Protein AF-A0A1W9JJ46-F1 (afdb_monomer_lite)

Sequence (129 aa):
METEEDIALTDIFGIIALLISGAVWFRIIRSLFTHSYHEAVLWQVFSSAFSFAPLAYLVSLGVAFLNIYKQPSSLLPTIALLTSIPTCGVWLAQRLPNGASLGMAVFFFFIPAISSVFLLWLARVSKAN

Secondary structure (DSSP, 8-state):
---HHHHHHHHHHHHHHHHHHHHHHHHHHHHHT-TT--HHHHHHHHHHHHTTHHHHHHHHHHHHHHHHHH----SHHHHHHHHHHHHHHHHHHTTSPTT--HHHHHHHHHHHHHHHHHHHHHHHHHHH-

pLDDT: mean 80.17, std 9.19, range [49.09, 91.81]

Foldseek 3Di:
DDDPVLLVVLLVLLVVLQVLLVQLVVQLVVLVPPPDDDPVVSVVSNLVSLPCLVVSQVSLLVSLLSCLQVVSVDCSSVVSNVSSLQSQLQNQLSPDDDPDDPVVSVVSSCVSVVVSVVSSVVSNVVNVD

Radius of gyration: 16.79 Å; chains: 1; bounding box: 41×28×47 Å

Structure (mmCIF, N/CA/C/O backbone):
data_AF-A0A1W9JJ46-F1
#
_entry.id   AF-A0A1W9JJ46-F1
#
loop_
_atom_site.group_PDB
_atom_site.id
_atom_site.type_symbol
_atom_site.label_atom_id
_atom_site.label_alt_id
_atom_site.label_comp_id
_atom_site.label_asym_id
_atom_site.label_entity_id
_atom_site.label_seq_id
_atom_site.pdbx_PDB_ins_code
_atom_site.Cartn_x
_atom_site.Cartn_y
_atom_site.Cartn_z
_atom_site.occupancy
_atom_site.B_iso_or_equiv
_atom_site.auth_seq_id
_atom_site.auth_comp_id
_atom_site.auth_asym_id
_atom_site.auth_atom_id
_atom_site.pdbx_PDB_model_num
ATOM 1 N N . MET A 1 1 ? -16.522 1.539 25.759 1.00 49.09 1 MET A N 1
ATOM 2 C CA . MET A 1 1 ? -15.724 2.766 25.928 1.00 49.09 1 MET A CA 1
ATOM 3 C C . MET A 1 1 ? -14.497 2.579 25.071 1.00 49.09 1 MET A C 1
ATOM 5 O O . MET A 1 1 ? -13.678 1.737 25.408 1.00 49.09 1 MET A O 1
ATOM 9 N N . GLU A 1 2 ? -14.444 3.254 23.927 1.00 55.41 2 GLU A N 1
ATOM 10 C CA . GLU A 1 2 ? -13.189 3.422 23.194 1.00 55.41 2 GLU A CA 1
ATOM 11 C C . GLU A 1 2 ? -12.246 4.207 24.102 1.00 55.41 2 GLU A C 1
ATOM 13 O O . GLU A 1 2 ? -12.652 5.215 24.686 1.00 55.41 2 GLU A O 1
ATOM 18 N N . THR A 1 3 ? -11.025 3.722 24.295 1.00 70.12 3 THR A N 1
ATOM 19 C CA . THR A 1 3 ? -10.010 4.530 24.959 1.00 70.12 3 THR A CA 1
ATOM 20 C C . THR A 1 3 ? -9.497 5.532 23.934 1.00 70.12 3 THR A C 1
ATOM 22 O O . THR A 1 3 ? -9.190 5.181 22.798 1.00 70.12 3 THR A O 1
ATOM 25 N N . GLU A 1 4 ? -9.401 6.798 24.324 1.00 71.06 4 GLU A N 1
ATOM 26 C CA . GLU A 1 4 ? -8.796 7.877 23.526 1.00 71.06 4 GLU A CA 1
ATOM 27 C C . GLU A 1 4 ? -7.393 7.481 23.000 1.00 71.06 4 GLU A C 1
ATOM 29 O O . GLU A 1 4 ? -6.955 7.889 21.925 1.00 71.06 4 GLU A O 1
ATOM 34 N N . GLU A 1 5 ? -6.739 6.572 23.726 1.00 74.25 5 GLU A N 1
ATOM 35 C CA . GLU A 1 5 ? -5.483 5.906 23.396 1.00 74.25 5 GLU A CA 1
ATOM 36 C C . GLU A 1 5 ? -5.546 5.011 22.138 1.00 74.25 5 GLU A C 1
ATOM 38 O O . GLU A 1 5 ? -4.617 5.034 21.330 1.00 74.25 5 GLU A O 1
ATOM 43 N N . ASP A 1 6 ? -6.638 4.267 21.915 1.00 71.62 6 ASP A N 1
ATOM 44 C CA . ASP A 1 6 ? -6.806 3.404 20.734 1.00 71.62 6 ASP A CA 1
ATOM 45 C C . ASP A 1 6 ? -6.947 4.235 19.443 1.00 71.62 6 ASP A C 1
ATOM 47 O O . ASP A 1 6 ? -6.413 3.854 18.395 1.00 71.62 6 ASP A O 1
ATOM 51 N N . ILE A 1 7 ? -7.617 5.393 19.514 1.00 71.50 7 ILE A N 1
ATOM 52 C CA . ILE A 1 7 ? -7.731 6.344 18.394 1.00 71.50 7 ILE A CA 1
ATOM 53 C C . ILE A 1 7 ? -6.358 6.950 18.088 1.00 71.50 7 ILE A C 1
ATOM 55 O O . ILE A 1 7 ? -5.902 6.889 16.945 1.00 71.50 7 ILE A O 1
ATOM 59 N N . ALA A 1 8 ? -5.661 7.450 19.113 1.00 78.25 8 ALA A N 1
ATOM 60 C CA . ALA A 1 8 ? -4.344 8.064 18.959 1.00 78.25 8 ALA A CA 1
ATOM 61 C C . ALA A 1 8 ? -3.314 7.098 18.353 1.00 78.25 8 ALA A C 1
ATOM 63 O O . ALA A 1 8 ? -2.556 7.476 17.459 1.00 78.25 8 ALA A O 1
ATOM 64 N N . LEU A 1 9 ? -3.305 5.835 18.787 1.00 78.19 9 LEU A N 1
ATOM 65 C CA . LEU A 1 9 ? -2.393 4.823 18.256 1.00 78.19 9 LEU A CA 1
ATOM 66 C C . LEU A 1 9 ? -2.673 4.532 16.773 1.00 78.19 9 LEU A C 1
ATOM 68 O O . LEU A 1 9 ? -1.751 4.479 15.954 1.00 78.19 9 LEU A O 1
ATOM 72 N N . THR A 1 10 ? -3.951 4.375 16.423 1.00 77.38 10 THR A N 1
ATOM 73 C CA . THR A 1 10 ? -4.396 4.107 15.048 1.00 77.38 10 THR A CA 1
ATOM 74 C C . THR A 1 10 ? -4.052 5.283 14.123 1.00 77.38 10 THR A C 1
ATOM 76 O O . THR A 1 10 ? -3.558 5.078 13.011 1.00 77.38 10 THR A O 1
ATOM 79 N N . ASP A 1 11 ? -4.208 6.516 14.605 1.00 80.19 11 ASP A N 1
ATOM 80 C CA . ASP A 1 11 ? -3.844 7.727 13.870 1.00 80.19 11 ASP A CA 1
ATOM 81 C C . ASP A 1 11 ? -2.334 7.878 13.688 1.00 80.19 11 ASP A C 1
ATOM 83 O O . ASP A 1 11 ? -1.889 8.168 12.578 1.00 80.19 11 ASP A O 1
ATOM 87 N N . ILE A 1 12 ? -1.523 7.617 14.719 1.00 82.19 12 ILE A N 1
ATOM 88 C CA . ILE A 1 12 ? -0.055 7.676 14.621 1.00 82.19 12 ILE A CA 1
ATOM 89 C C . ILE A 1 12 ? 0.449 6.715 13.543 1.00 82.19 12 ILE A C 1
ATOM 91 O O . ILE A 1 12 ? 1.227 7.113 12.671 1.00 82.19 12 ILE A O 1
ATOM 95 N N . PHE A 1 13 ? -0.014 5.462 13.548 1.00 78.94 13 PHE A N 1
ATOM 96 C CA . PHE A 1 13 ? 0.397 4.502 12.524 1.00 78.94 13 PHE A CA 1
ATOM 97 C C . PHE A 1 13 ? -0.141 4.861 11.131 1.00 78.94 13 PHE A C 1
ATOM 99 O O . PHE A 1 13 ? 0.574 4.678 10.142 1.00 78.94 13 PHE A O 1
ATOM 106 N N . GLY A 1 14 ? -1.348 5.431 11.043 1.00 74.25 14 GLY A N 1
ATOM 107 C CA . GLY A 1 14 ? -1.893 5.983 9.800 1.00 74.25 14 GLY A CA 1
ATOM 108 C C . GLY A 1 14 ? -1.030 7.115 9.230 1.00 74.25 14 GLY A C 1
ATOM 109 O O . GLY A 1 14 ? -0.700 7.097 8.044 1.00 74.25 14 GLY A O 1
ATOM 110 N N . ILE A 1 15 ? -0.592 8.058 10.072 1.00 82.94 15 ILE A N 1
ATOM 111 C CA . ILE A 1 15 ? 0.310 9.159 9.693 1.00 82.94 15 ILE A CA 1
ATOM 112 C C . ILE A 1 15 ? 1.653 8.611 9.219 1.00 82.94 15 ILE A C 1
ATOM 114 O O . ILE A 1 15 ? 2.144 9.032 8.174 1.00 82.94 15 ILE A O 1
ATOM 118 N N . ILE A 1 16 ? 2.246 7.659 9.944 1.00 80.19 16 ILE A N 1
ATOM 119 C CA . ILE A 1 16 ? 3.531 7.056 9.560 1.00 80.19 16 ILE A CA 1
ATOM 120 C C . ILE A 1 16 ? 3.425 6.419 8.172 1.00 80.19 16 ILE A C 1
ATOM 122 O O . ILE A 1 16 ? 4.270 6.669 7.310 1.00 80.19 16 ILE A O 1
ATOM 126 N N . ALA A 1 17 ? 2.378 5.636 7.920 1.00 74.38 17 ALA A N 1
ATOM 127 C CA . ALA A 1 17 ? 2.203 4.985 6.629 1.00 74.38 17 ALA A CA 1
ATOM 128 C C . ALA A 1 17 ? 1.936 5.995 5.497 1.00 74.38 17 ALA A C 1
ATOM 130 O O . ALA A 1 17 ? 2.473 5.844 4.394 1.00 74.38 17 ALA A O 1
ATOM 131 N N . LEU A 1 18 ? 1.196 7.071 5.785 1.00 79.44 18 LEU A N 1
ATOM 132 C CA . LEU A 1 18 ? 0.996 8.190 4.864 1.00 79.44 18 LEU A CA 1
ATOM 133 C C . LEU A 1 18 ? 2.318 8.899 4.535 1.00 79.44 18 LEU A C 1
ATOM 135 O O . LEU A 1 18 ? 2.572 9.193 3.370 1.00 79.44 18 LEU A O 1
ATOM 139 N N . LEU A 1 19 ? 3.180 9.137 5.528 1.00 81.88 19 LEU A N 1
ATOM 140 C CA . LEU A 1 19 ? 4.495 9.756 5.336 1.00 81.88 19 LEU A CA 1
ATOM 141 C C . LEU A 1 19 ? 5.411 8.880 4.478 1.00 81.88 19 LEU A C 1
ATOM 143 O O . LEU A 1 19 ? 6.072 9.395 3.576 1.00 81.88 19 LEU A O 1
ATOM 147 N N . ILE A 1 20 ? 5.422 7.562 4.707 1.00 78.00 20 ILE A N 1
ATOM 148 C CA . ILE A 1 20 ? 6.198 6.630 3.878 1.00 78.00 20 ILE A CA 1
ATOM 149 C C . ILE A 1 20 ? 5.664 6.649 2.441 1.00 78.00 20 ILE A C 1
ATOM 151 O O . ILE A 1 20 ? 6.441 6.829 1.507 1.00 78.00 20 ILE A O 1
ATOM 155 N N . SER A 1 21 ? 4.346 6.536 2.250 1.00 76.81 21 SER A N 1
ATOM 156 C CA . SER A 1 21 ? 3.720 6.603 0.922 1.00 76.81 21 SER A CA 1
ATOM 157 C C . SER A 1 21 ? 4.006 7.935 0.213 1.00 76.81 21 SER A C 1
ATOM 159 O O . SER A 1 21 ? 4.411 7.956 -0.951 1.00 76.81 21 SER A O 1
ATOM 161 N N . GLY A 1 22 ? 3.893 9.054 0.931 1.00 76.12 22 GLY A N 1
ATOM 162 C CA . GLY A 1 22 ? 4.214 10.390 0.435 1.00 76.12 22 GLY A CA 1
ATOM 163 C C . GLY A 1 22 ? 5.680 10.530 0.027 1.00 76.12 22 GLY A C 1
ATOM 164 O O . GLY A 1 22 ? 5.968 11.094 -1.026 1.00 76.12 22 GLY A O 1
ATOM 165 N N . ALA A 1 23 ? 6.613 9.958 0.792 1.00 78.19 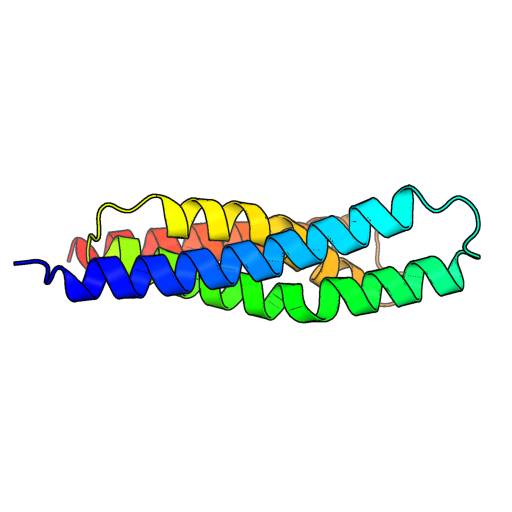23 ALA A N 1
ATOM 166 C CA . ALA A 1 23 ? 8.032 9.942 0.442 1.00 78.19 23 ALA A CA 1
ATOM 167 C C . ALA A 1 23 ? 8.312 9.122 -0.831 1.00 78.19 23 ALA A C 1
ATOM 169 O O . ALA A 1 23 ? 9.137 9.532 -1.654 1.00 78.19 23 ALA A O 1
ATOM 170 N N . VAL A 1 24 ? 7.610 7.998 -1.025 1.00 76.38 24 VAL A N 1
ATOM 171 C CA . VAL A 1 24 ? 7.678 7.198 -2.262 1.00 76.38 24 VAL A CA 1
ATOM 172 C C . VAL A 1 24 ? 7.200 8.031 -3.454 1.00 76.38 24 VAL A C 1
ATOM 174 O O . VAL A 1 24 ? 7.933 8.171 -4.434 1.00 76.38 24 VAL A O 1
ATOM 177 N N . TRP A 1 25 ? 6.027 8.664 -3.352 1.00 77.06 25 TRP A N 1
ATOM 178 C CA . TRP A 1 25 ? 5.487 9.538 -4.401 1.00 77.06 25 TRP A CA 1
ATOM 179 C C . TRP A 1 25 ? 6.371 10.747 -4.689 1.00 77.06 25 TRP A C 1
ATOM 181 O O . TRP A 1 25 ? 6.613 11.065 -5.850 1.00 77.06 25 TRP A O 1
ATOM 191 N N . PHE A 1 26 ? 6.919 11.390 -3.662 1.00 80.38 26 PHE A N 1
ATOM 192 C CA . PHE A 1 26 ? 7.835 12.513 -3.833 1.00 80.38 26 PHE A CA 1
ATOM 193 C C . PHE A 1 26 ? 9.095 12.107 -4.606 1.00 80.38 26 PHE A C 1
ATOM 195 O O . PHE A 1 26 ? 9.525 12.830 -5.503 1.00 80.38 26 PHE A O 1
ATOM 202 N N . ARG A 1 27 ? 9.670 10.931 -4.311 1.00 73.25 27 ARG A N 1
ATOM 203 C CA . ARG A 1 27 ? 10.821 10.390 -5.055 1.00 73.25 27 ARG A CA 1
ATOM 204 C C . ARG A 1 27 ? 10.488 10.110 -6.522 1.00 73.25 27 ARG A C 1
ATOM 206 O O . ARG A 1 27 ? 11.311 10.426 -7.377 1.00 73.25 27 ARG A O 1
ATOM 213 N N . ILE A 1 28 ? 9.298 9.576 -6.803 1.00 71.94 28 ILE A N 1
ATOM 214 C CA . ILE A 1 28 ? 8.787 9.321 -8.164 1.00 71.94 28 ILE A CA 1
ATOM 215 C C . ILE A 1 28 ? 8.600 10.631 -8.927 1.00 71.94 28 ILE A C 1
ATOM 217 O O . ILE A 1 28 ? 9.099 10.787 -10.033 1.00 71.94 28 ILE A O 1
ATOM 221 N N . ILE A 1 29 ? 7.901 11.595 -8.331 1.00 77.44 29 ILE A N 1
ATOM 222 C CA . ILE A 1 29 ? 7.652 12.898 -8.951 1.00 77.44 29 ILE A CA 1
ATOM 223 C C . ILE A 1 29 ? 8.991 13.575 -9.240 1.00 77.44 29 ILE A C 1
ATOM 225 O O . ILE A 1 29 ? 9.254 13.980 -10.369 1.00 77.44 29 ILE A O 1
ATOM 229 N N . ARG A 1 30 ? 9.891 13.619 -8.252 1.00 74.25 30 ARG A N 1
ATOM 230 C CA . ARG A 1 30 ? 11.226 14.194 -8.429 1.00 74.25 30 ARG A CA 1
ATOM 231 C C . ARG A 1 30 ? 12.004 13.516 -9.559 1.00 74.25 30 ARG A C 1
ATOM 233 O O . ARG A 1 30 ? 12.651 14.226 -10.325 1.00 74.25 30 ARG A O 1
ATOM 240 N N . SER A 1 31 ? 11.955 12.187 -9.689 1.00 67.12 31 SER A N 1
ATOM 241 C CA . SER A 1 31 ? 12.664 11.497 -10.776 1.00 67.12 31 SER A CA 1
ATOM 242 C C . SER A 1 31 ? 12.071 11.816 -12.152 1.00 67.12 31 SER A C 1
ATOM 244 O O . SER A 1 31 ? 12.837 12.018 -13.089 1.00 67.12 31 SER A O 1
ATOM 246 N N . LEU A 1 32 ? 10.744 11.954 -12.265 1.00 69.44 32 LEU A N 1
ATOM 247 C CA . LEU A 1 32 ? 10.055 12.308 -13.515 1.00 69.44 32 LEU A CA 1
ATOM 248 C C . LEU A 1 32 ? 10.394 13.721 -14.018 1.00 69.44 32 LEU A C 1
ATOM 250 O O . LEU A 1 32 ? 10.483 13.931 -15.223 1.00 69.44 32 LEU A O 1
ATOM 254 N N . PHE A 1 33 ? 10.615 14.680 -13.114 1.00 70.88 33 PHE A N 1
ATOM 255 C CA . PHE A 1 33 ? 10.968 16.063 -13.471 1.00 70.88 33 PHE A CA 1
ATOM 256 C C . PHE A 1 33 ? 12.468 16.284 -13.722 1.00 70.88 33 PHE A C 1
ATOM 258 O O . PHE A 1 33 ? 12.876 17.368 -14.139 1.00 70.88 33 PHE A O 1
ATOM 265 N N . THR A 1 34 ? 13.311 15.275 -13.489 1.00 66.94 34 THR A N 1
ATOM 266 C CA . THR A 1 34 ? 14.754 15.386 -13.730 1.00 66.94 34 THR A CA 1
ATOM 267 C C . THR A 1 34 ? 15.071 14.850 -15.134 1.00 66.94 34 THR A C 1
ATOM 269 O O . THR A 1 34 ? 15.269 13.654 -15.325 1.00 66.94 34 THR A O 1
ATOM 272 N N . HIS A 1 35 ? 15.092 15.740 -16.131 1.00 53.22 35 HIS A N 1
ATOM 273 C CA . HIS A 1 35 ? 15.133 15.450 -17.580 1.00 53.22 35 HIS A CA 1
ATOM 274 C C . HIS A 1 35 ? 16.394 14.747 -18.148 1.00 53.22 35 HIS A C 1
ATOM 276 O O . HIS A 1 35 ? 16.629 14.794 -19.353 1.00 53.22 35 HIS A O 1
ATOM 282 N N . SER A 1 36 ? 17.223 14.090 -17.339 1.00 56.34 36 SER A N 1
ATOM 283 C CA . SER A 1 36 ? 18.573 13.678 -17.767 1.00 56.34 36 SER A CA 1
ATOM 284 C C . SER A 1 36 ? 19.029 12.296 -17.297 1.00 56.34 36 SER A C 1
ATOM 286 O O . SER A 1 36 ? 20.215 11.977 -17.377 1.00 56.34 36 SER A O 1
ATOM 288 N N . TYR A 1 37 ? 18.118 11.433 -16.848 1.00 57.31 37 TYR A N 1
ATOM 289 C CA . TYR A 1 37 ? 18.486 10.065 -16.488 1.00 57.31 37 TYR A CA 1
ATOM 290 C C . TYR A 1 37 ? 18.446 9.126 -17.698 1.00 57.31 37 TYR A C 1
ATOM 292 O O . TYR A 1 37 ? 17.423 8.990 -18.365 1.00 57.31 37 TYR A O 1
ATOM 300 N N . HIS A 1 38 ? 19.551 8.411 -17.931 1.00 63.94 38 HIS A N 1
ATOM 301 C CA . HIS A 1 38 ? 19.523 7.174 -18.713 1.00 63.94 38 HIS A CA 1
ATOM 302 C C . HIS A 1 38 ? 18.476 6.216 -18.123 1.00 63.94 38 HIS A C 1
ATOM 304 O O . HIS A 1 38 ? 18.390 6.091 -16.899 1.00 63.94 38 HIS A O 1
ATOM 310 N N . GLU A 1 39 ? 17.718 5.511 -18.971 1.00 64.94 39 GLU A N 1
ATOM 311 C CA . GLU A 1 39 ? 16.620 4.618 -18.554 1.00 64.94 39 GLU A CA 1
ATOM 312 C C . GLU A 1 39 ? 17.015 3.651 -17.429 1.00 64.94 39 GLU A C 1
ATOM 314 O O . GLU A 1 39 ? 16.252 3.459 -16.487 1.00 64.94 39 GLU A O 1
ATOM 319 N N . ALA A 1 40 ? 18.232 3.099 -17.473 1.00 67.06 40 ALA A N 1
ATOM 320 C CA . ALA A 1 40 ? 18.745 2.203 -16.436 1.00 67.06 40 ALA A CA 1
ATOM 321 C C . ALA A 1 40 ? 18.842 2.872 -15.050 1.00 67.06 40 ALA A C 1
ATOM 323 O O . ALA A 1 40 ? 18.512 2.259 -14.034 1.00 67.06 40 ALA A O 1
ATOM 324 N N . VAL A 1 41 ? 19.244 4.146 -15.001 1.00 70.25 41 VAL A N 1
ATOM 325 C CA . VAL A 1 41 ? 19.327 4.930 -13.758 1.00 70.25 41 VAL A CA 1
ATOM 326 C C . VAL A 1 41 ? 17.928 5.279 -13.262 1.00 70.25 41 VAL A C 1
ATOM 328 O O . VAL A 1 41 ? 17.654 5.178 -12.067 1.00 70.25 41 VAL A O 1
ATOM 331 N N . LEU A 1 42 ? 17.019 5.617 -14.180 1.00 68.88 42 LEU A N 1
ATOM 332 C CA . LEU A 1 42 ? 15.614 5.880 -13.874 1.00 68.88 42 LEU A CA 1
ATOM 333 C C . LEU A 1 42 ? 14.967 4.648 -13.215 1.00 68.88 42 LEU A C 1
ATOM 335 O O . LEU A 1 42 ? 14.335 4.756 -12.165 1.00 68.88 42 LEU A O 1
ATOM 339 N N . TRP A 1 43 ? 15.211 3.462 -13.779 1.00 68.44 43 TRP A N 1
ATOM 340 C CA . TRP A 1 43 ? 14.745 2.188 -13.235 1.00 68.44 43 TRP A CA 1
ATOM 341 C C . TRP A 1 43 ? 15.321 1.907 -11.845 1.00 68.44 43 TRP A C 1
ATOM 343 O O . TRP A 1 43 ? 14.585 1.570 -10.918 1.00 68.44 43 TRP A O 1
ATOM 353 N N . GLN A 1 44 ? 16.624 2.092 -11.650 1.00 73.44 44 GLN A N 1
ATOM 354 C CA . GLN A 1 44 ? 17.247 1.865 -10.347 1.00 73.44 44 GLN A CA 1
ATOM 355 C C . GLN A 1 44 ? 16.690 2.810 -9.268 1.00 73.44 44 GLN A C 1
ATOM 357 O O . GLN A 1 44 ? 16.425 2.380 -8.141 1.00 73.44 44 GLN A O 1
ATOM 362 N N . VAL A 1 45 ? 16.442 4.077 -9.620 1.00 70.38 45 VAL A N 1
ATOM 363 C CA .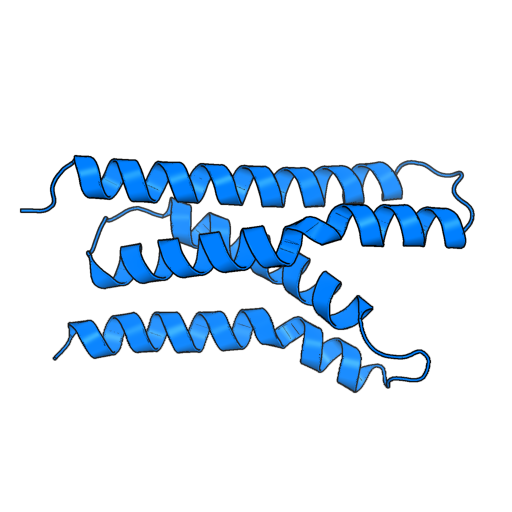 VAL A 1 45 ? 15.808 5.067 -8.737 1.00 70.38 45 VAL A CA 1
ATOM 364 C C . VAL A 1 45 ? 14.370 4.670 -8.407 1.00 70.38 45 VAL A C 1
ATOM 366 O O . VAL A 1 45 ? 13.997 4.711 -7.235 1.00 70.38 45 VAL A O 1
ATOM 369 N N . PHE A 1 46 ? 13.579 4.227 -9.390 1.00 71.06 46 PHE A N 1
ATOM 370 C CA . PHE A 1 46 ? 12.217 3.746 -9.144 1.00 71.06 46 PHE A CA 1
ATOM 371 C C . PHE A 1 46 ? 12.199 2.507 -8.250 1.00 71.06 46 PHE A C 1
ATOM 373 O O . PHE A 1 46 ? 11.512 2.507 -7.233 1.00 71.06 46 PHE A O 1
ATOM 380 N N . SER A 1 47 ? 12.998 1.488 -8.561 1.00 71.06 47 SER A N 1
ATOM 381 C CA . SER A 1 47 ? 13.089 0.255 -7.766 1.00 71.06 47 SER A CA 1
ATOM 382 C C . SER A 1 47 ? 13.483 0.540 -6.309 1.00 71.06 47 SER A C 1
ATOM 384 O O . SER A 1 47 ? 12.877 0.018 -5.370 1.00 71.06 47 SER A O 1
ATOM 386 N N . SER A 1 48 ? 14.434 1.456 -6.100 1.00 76.12 48 SER A N 1
ATOM 387 C CA . SER A 1 48 ? 14.826 1.923 -4.767 1.00 76.12 48 SER A CA 1
ATOM 388 C C . SER A 1 48 ? 13.714 2.714 -4.069 1.00 76.12 48 SER A C 1
ATOM 390 O O . SER A 1 48 ? 13.457 2.504 -2.882 1.00 76.12 48 SER A O 1
ATOM 392 N N . ALA A 1 49 ? 13.002 3.589 -4.785 1.00 72.44 49 ALA A N 1
ATOM 393 C CA . ALA A 1 49 ? 11.884 4.351 -4.232 1.00 72.44 49 ALA A CA 1
ATOM 394 C C . ALA A 1 49 ? 10.729 3.440 -3.792 1.00 72.44 49 ALA A C 1
ATOM 396 O O . ALA A 1 49 ? 10.198 3.626 -2.702 1.00 72.44 49 ALA A O 1
ATOM 397 N N . PHE A 1 50 ? 10.389 2.419 -4.580 1.00 80.75 50 PHE A N 1
ATOM 398 C CA . PHE A 1 50 ? 9.305 1.484 -4.272 1.00 80.75 50 PHE A CA 1
ATOM 399 C C . PHE A 1 50 ? 9.672 0.411 -3.240 1.00 80.75 50 PHE A C 1
ATOM 401 O O . PHE A 1 50 ? 8.784 -0.300 -2.779 1.00 80.75 50 PHE A O 1
ATOM 408 N N . SER A 1 51 ? 10.938 0.286 -2.831 1.00 82.00 51 SER A N 1
ATOM 409 C CA . SER A 1 51 ? 11.380 -0.742 -1.871 1.00 82.00 51 SER A CA 1
ATOM 410 C C . SER A 1 51 ? 10.610 -0.733 -0.540 1.00 82.00 51 SER A C 1
ATOM 412 O O . SER A 1 51 ? 10.411 -1.790 0.055 1.00 82.00 51 SER A O 1
ATOM 414 N N . PHE A 1 52 ? 10.108 0.431 -0.118 1.00 82.00 52 PHE A N 1
ATOM 415 C CA . PHE A 1 52 ? 9.313 0.603 1.104 1.00 82.00 52 PHE A CA 1
ATOM 416 C C . PHE A 1 52 ? 7.795 0.542 0.879 1.00 82.00 52 PHE A C 1
ATOM 418 O O . PHE A 1 52 ? 7.034 0.548 1.847 1.00 82.00 52 PHE A O 1
ATOM 425 N N . ALA A 1 53 ? 7.334 0.465 -0.373 1.00 85.81 53 ALA A N 1
ATOM 426 C CA . ALA A 1 53 ? 5.910 0.460 -0.700 1.00 85.81 53 ALA A CA 1
ATOM 427 C C . ALA A 1 53 ? 5.144 -0.748 -0.118 1.00 85.81 53 ALA A C 1
ATOM 429 O O . ALA A 1 53 ? 4.056 -0.530 0.418 1.00 85.81 53 ALA A O 1
ATOM 430 N N . PRO A 1 54 ? 5.687 -1.988 -0.114 1.00 87.38 54 PRO A N 1
ATOM 431 C CA . PRO A 1 54 ? 5.015 -3.123 0.525 1.00 87.38 54 PRO A CA 1
ATOM 432 C C . PRO A 1 54 ? 4.838 -2.932 2.029 1.00 87.38 54 PRO A C 1
ATOM 434 O O . PRO A 1 54 ? 3.789 -3.258 2.574 1.00 87.38 54 PRO A O 1
ATOM 437 N N . LEU A 1 55 ? 5.847 -2.369 2.701 1.00 87.25 55 LEU A N 1
ATOM 438 C CA . LEU A 1 55 ? 5.785 -2.116 4.137 1.00 87.25 55 LEU A CA 1
ATOM 439 C C . LEU A 1 55 ? 4.725 -1.056 4.459 1.00 87.25 55 LEU A C 1
ATOM 441 O O . LEU A 1 55 ? 3.892 -1.279 5.332 1.00 87.25 55 LEU A O 1
ATOM 445 N N . ALA A 1 56 ? 4.718 0.060 3.722 1.00 85.81 56 ALA A N 1
ATOM 446 C CA . ALA A 1 56 ? 3.709 1.108 3.876 1.00 85.81 56 ALA A CA 1
ATOM 447 C C . ALA A 1 56 ? 2.290 0.560 3.679 1.00 85.81 56 ALA A C 1
ATOM 449 O O . ALA A 1 56 ? 1.399 0.855 4.469 1.00 85.81 56 ALA A O 1
ATOM 450 N N . TYR A 1 57 ? 2.101 -0.281 2.661 1.00 91.00 57 TYR A N 1
ATOM 451 C CA . TYR A 1 57 ? 0.830 -0.940 2.389 1.00 91.00 57 TYR A CA 1
ATOM 452 C C . TYR A 1 57 ? 0.399 -1.882 3.519 1.00 91.00 57 TYR A C 1
ATOM 454 O O . TYR A 1 57 ? -0.732 -1.780 3.985 1.00 91.00 57 TYR A O 1
ATOM 462 N N . LEU A 1 58 ? 1.284 -2.761 4.003 1.00 89.69 58 LEU A N 1
ATOM 463 C CA . LEU A 1 58 ? 0.960 -3.699 5.085 1.00 89.69 58 LEU A CA 1
ATOM 464 C C . LEU A 1 58 ? 0.601 -2.978 6.388 1.00 89.69 58 LEU A C 1
ATOM 466 O O . LEU A 1 58 ? -0.360 -3.368 7.052 1.00 89.69 58 LEU A O 1
ATOM 470 N N . VAL A 1 59 ? 1.333 -1.914 6.735 1.00 89.44 59 VAL A N 1
ATOM 471 C CA . VAL A 1 59 ? 1.025 -1.088 7.911 1.00 89.44 59 VAL A CA 1
ATOM 472 C C . VAL A 1 59 ? -0.328 -0.406 7.728 1.00 89.44 59 VAL A C 1
ATOM 474 O O . VAL A 1 59 ? -1.203 -0.586 8.568 1.00 89.44 59 VAL A O 1
ATOM 477 N N . SER A 1 60 ? -0.556 0.294 6.612 1.00 88.88 60 SER A N 1
ATOM 478 C CA . SER A 1 60 ? -1.850 0.932 6.329 1.00 88.88 60 SER A CA 1
ATOM 479 C C . SER A 1 60 ? -3.017 -0.052 6.360 1.00 88.88 60 SER A C 1
ATOM 481 O O . SER A 1 60 ? -4.084 0.269 6.876 1.00 88.88 60 SER A O 1
ATOM 483 N N . LEU A 1 61 ? -2.824 -1.257 5.825 1.00 91.81 61 LEU A N 1
ATOM 484 C CA . LEU A 1 61 ? -3.840 -2.302 5.783 1.00 91.81 61 LEU A CA 1
ATOM 485 C C . LEU A 1 61 ? -4.167 -2.825 7.181 1.00 91.81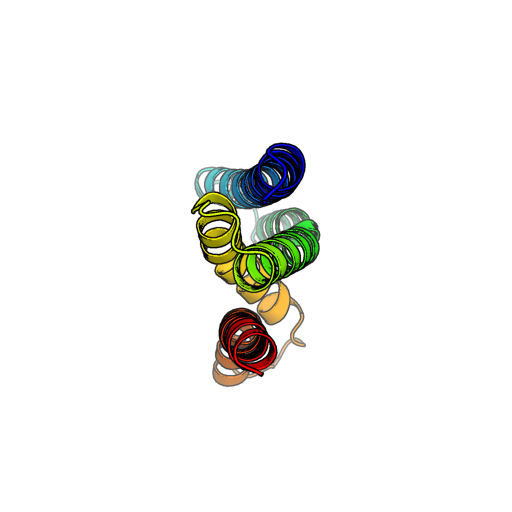 61 LEU A C 1
ATOM 487 O O . LEU A 1 61 ? -5.342 -2.954 7.518 1.00 91.81 61 LEU A O 1
ATOM 491 N N . GLY A 1 62 ? -3.147 -3.084 8.001 1.00 87.75 62 GLY A N 1
ATOM 492 C CA . GLY A 1 62 ? -3.326 -3.502 9.389 1.00 87.75 62 GLY A CA 1
ATOM 493 C C . GLY A 1 62 ? -4.032 -2.434 10.222 1.00 87.75 62 GLY A C 1
ATOM 494 O O . GLY A 1 62 ? -4.974 -2.739 10.949 1.00 87.75 62 GLY A O 1
ATOM 495 N N . VAL A 1 63 ? -3.643 -1.169 10.063 1.00 88.50 63 VAL A N 1
ATOM 496 C CA . VAL A 1 63 ? -4.266 -0.042 10.771 1.00 88.50 63 VAL A CA 1
ATOM 497 C C . VAL A 1 63 ? -5.707 0.159 10.302 1.00 88.50 63 VAL A C 1
ATOM 499 O O . VAL A 1 63 ? -6.592 0.314 11.133 1.00 88.50 63 VAL A O 1
ATOM 502 N N . ALA A 1 64 ? -5.987 0.089 8.998 1.00 88.44 64 ALA A N 1
ATOM 503 C CA . ALA A 1 64 ? -7.350 0.179 8.471 1.00 88.44 64 ALA A CA 1
ATOM 504 C C . ALA A 1 64 ? -8.233 -0.996 8.930 1.00 88.44 64 ALA A C 1
ATOM 506 O O . ALA A 1 64 ? -9.404 -0.797 9.252 1.00 88.44 64 ALA A O 1
ATOM 507 N N . PHE A 1 65 ? -7.673 -2.206 9.012 1.00 89.19 65 PHE A N 1
ATOM 508 C CA . PHE A 1 65 ? -8.351 -3.372 9.577 1.00 89.19 65 PHE A CA 1
ATOM 509 C C . PHE A 1 65 ? -8.705 -3.143 11.050 1.00 89.19 65 PHE A C 1
ATOM 511 O O . PHE A 1 65 ? -9.865 -3.297 11.430 1.00 89.19 65 PHE A O 1
ATOM 518 N N . LEU A 1 66 ? -7.732 -2.721 11.865 1.00 86.44 66 LEU A N 1
ATOM 519 C CA . LEU A 1 66 ? -7.945 -2.400 13.278 1.00 86.44 66 LEU A CA 1
ATOM 520 C C . LEU A 1 66 ? -8.965 -1.277 13.449 1.00 86.44 66 LEU A C 1
ATOM 522 O O . LEU A 1 66 ? -9.813 -1.367 14.329 1.00 86.44 66 LEU A O 1
ATOM 526 N N . ASN A 1 67 ? -8.940 -0.275 12.573 1.00 84.75 67 ASN A N 1
ATOM 527 C CA . ASN A 1 67 ? -9.888 0.830 12.584 1.00 84.75 67 ASN A CA 1
ATOM 528 C C . ASN A 1 67 ? -11.335 0.348 12.349 1.00 84.75 67 ASN A C 1
ATOM 530 O O . ASN A 1 67 ? -12.282 0.762 13.009 1.00 84.75 67 ASN A O 1
ATOM 534 N N . ILE A 1 68 ? -11.536 -0.600 11.435 1.00 84.81 68 ILE A N 1
ATOM 535 C CA . ILE A 1 68 ? -12.862 -1.193 11.220 1.00 84.81 68 ILE A CA 1
ATOM 536 C C . ILE A 1 68 ? -13.272 -2.088 12.394 1.00 84.81 68 ILE A C 1
ATOM 538 O O . ILE A 1 68 ? -14.427 -2.043 12.828 1.00 84.81 68 ILE A O 1
ATOM 542 N N . TYR A 1 69 ? -12.338 -2.903 12.887 1.00 82.94 69 TYR A N 1
ATOM 543 C CA . TYR A 1 69 ? -12.590 -3.893 13.929 1.00 82.94 69 TYR A CA 1
ATOM 544 C C . TYR A 1 69 ? -12.891 -3.241 15.286 1.00 82.94 69 TYR A C 1
ATOM 546 O O . TYR A 1 69 ? -13.868 -3.601 15.936 1.00 82.94 69 TYR A O 1
ATOM 554 N N . LYS A 1 70 ? -12.091 -2.244 15.685 1.00 80.62 70 LYS A N 1
ATOM 555 C CA . LYS A 1 70 ? -12.200 -1.534 16.969 1.00 80.62 70 LYS A CA 1
ATOM 556 C C . LYS A 1 70 ? -13.137 -0.315 16.955 1.00 80.62 70 LYS A C 1
ATOM 558 O O . LYS A 1 70 ? -13.401 0.214 18.022 1.00 80.62 70 LYS A O 1
ATOM 563 N N . GLN A 1 71 ? -13.625 0.119 15.787 1.00 74.81 71 GLN A N 1
ATOM 564 C CA . GLN A 1 71 ? -14.407 1.354 15.584 1.00 74.8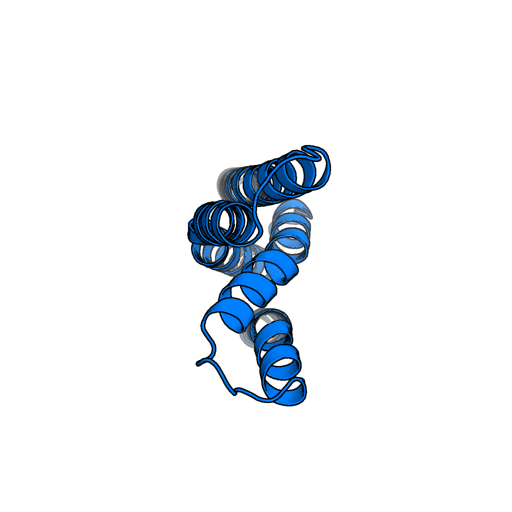1 71 GLN A CA 1
ATOM 565 C C . GLN A 1 71 ? -13.771 2.729 15.884 1.00 74.81 71 GLN A C 1
ATOM 567 O O . GLN A 1 71 ? -14.545 3.686 15.925 1.00 74.81 71 GLN A O 1
ATOM 572 N N . PRO A 1 72 ? -12.438 2.943 15.946 1.00 62.84 72 PRO A N 1
ATOM 573 C CA . PRO A 1 72 ? -11.930 4.310 15.991 1.00 62.84 72 PRO A CA 1
ATOM 574 C C . PRO A 1 72 ? -12.470 5.043 14.750 1.00 62.84 72 PRO A C 1
ATOM 576 O O . PRO A 1 72 ? -12.296 4.606 13.612 1.00 62.84 72 PRO A O 1
ATOM 579 N N . SER A 1 73 ? -13.225 6.121 14.936 1.00 71.75 73 SER A N 1
ATOM 580 C CA . SER A 1 73 ? -13.957 6.784 13.848 1.00 71.75 73 SER A CA 1
ATOM 581 C C . SER A 1 73 ? -13.048 7.635 12.945 1.00 71.75 73 SER A C 1
ATOM 583 O O . SER A 1 73 ? -13.473 8.667 12.424 1.00 71.75 73 SER A O 1
ATOM 585 N N . SER A 1 74 ? -11.785 7.236 12.772 1.00 78.31 74 SER A N 1
ATOM 586 C CA . SER A 1 74 ? -10.776 7.981 12.028 1.00 78.31 74 SER A CA 1
ATOM 587 C C . SER A 1 74 ? -10.752 7.603 10.550 1.00 78.31 74 SER A C 1
ATOM 589 O O . SER A 1 74 ? -10.805 6.433 10.163 1.00 78.31 74 SER A O 1
ATOM 591 N N . LEU A 1 75 ? -10.636 8.620 9.697 1.00 82.31 75 LEU A N 1
ATOM 592 C CA . LEU A 1 75 ? -10.488 8.462 8.249 1.00 82.31 75 LEU A CA 1
ATOM 593 C C . LEU A 1 75 ? -9.022 8.311 7.819 1.00 82.31 75 LEU A C 1
ATOM 595 O O . LEU A 1 75 ? -8.764 7.836 6.710 1.00 82.31 75 LEU A O 1
ATOM 599 N N . LEU A 1 76 ? -8.063 8.666 8.682 1.00 83.31 76 LEU A N 1
ATOM 600 C CA . LEU A 1 76 ? -6.631 8.640 8.368 1.00 83.31 76 LEU A CA 1
ATOM 601 C C . LEU A 1 76 ? -6.133 7.269 7.886 1.00 83.31 76 LEU A C 1
ATOM 603 O O . LEU A 1 76 ? -5.486 7.223 6.836 1.00 83.31 76 LEU A O 1
ATOM 607 N N . PRO A 1 77 ? -6.462 6.148 8.557 1.00 83.50 77 PRO A N 1
ATOM 608 C CA . PRO A 1 77 ? -6.036 4.818 8.118 1.00 83.50 77 PRO A CA 1
ATOM 609 C C . PRO A 1 77 ? -6.528 4.458 6.716 1.00 83.50 77 PRO A C 1
ATOM 611 O O . PRO A 1 77 ? -5.818 3.828 5.935 1.00 83.50 77 PRO A O 1
ATOM 614 N N . THR A 1 78 ? -7.738 4.901 6.373 1.00 85.31 78 THR A N 1
ATOM 615 C CA . THR A 1 78 ? -8.335 4.652 5.056 1.00 85.31 78 THR A CA 1
ATOM 616 C C . THR A 1 78 ? -7.597 5.435 3.974 1.00 85.31 78 THR A C 1
ATOM 618 O O . THR A 1 78 ? -7.280 4.887 2.920 1.00 85.31 78 THR A O 1
ATOM 621 N N . ILE A 1 79 ? -7.259 6.700 4.238 1.00 86.88 79 ILE A N 1
ATOM 622 C CA . ILE A 1 79 ? -6.483 7.538 3.311 1.00 86.88 79 ILE A CA 1
ATOM 623 C C . ILE A 1 79 ? -5.062 6.973 3.135 1.00 86.88 79 ILE A C 1
ATOM 625 O O . ILE A 1 79 ? -4.563 6.870 2.010 1.00 86.88 79 ILE A O 1
ATOM 629 N N . ALA A 1 80 ? -4.420 6.545 4.223 1.00 86.38 80 ALA A N 1
ATOM 630 C CA . ALA A 1 80 ? -3.107 5.902 4.179 1.00 86.38 80 ALA A CA 1
ATOM 631 C C . ALA A 1 80 ? -3.127 4.597 3.358 1.00 86.38 80 ALA A C 1
ATOM 633 O O . ALA A 1 80 ? -2.209 4.321 2.577 1.00 86.38 80 ALA A O 1
ATOM 634 N N . LEU A 1 81 ? -4.204 3.812 3.452 1.00 90.19 81 LEU A N 1
ATOM 635 C CA . LEU A 1 81 ? -4.388 2.617 2.631 1.00 90.19 81 LEU A CA 1
ATOM 636 C C . LEU A 1 81 ? -4.582 2.959 1.149 1.00 90.19 81 LEU A C 1
ATOM 638 O O . LEU A 1 81 ? -3.880 2.419 0.297 1.00 90.19 81 LEU A O 1
ATOM 642 N N . LEU A 1 82 ? -5.464 3.909 0.831 1.00 89.81 82 LEU A N 1
ATOM 643 C CA . LEU A 1 82 ? -5.730 4.320 -0.553 1.00 89.81 82 LEU A CA 1
ATOM 644 C C . LEU A 1 82 ? -4.481 4.850 -1.263 1.00 89.81 82 LEU A C 1
ATOM 646 O O . LEU A 1 82 ? -4.269 4.565 -2.438 1.00 89.81 82 LEU A O 1
ATOM 650 N N . THR A 1 83 ? -3.630 5.589 -0.553 1.00 86.62 83 THR A N 1
ATOM 651 C CA . THR A 1 83 ? -2.391 6.139 -1.125 1.00 86.62 83 THR A CA 1
ATOM 652 C C . THR A 1 83 ? -1.282 5.097 -1.293 1.00 86.62 83 THR A C 1
ATOM 654 O O . THR A 1 83 ? -0.426 5.268 -2.162 1.00 86.62 83 THR A O 1
ATOM 657 N N . SER A 1 84 ? -1.280 4.027 -0.490 1.00 88.06 84 SER A N 1
ATOM 658 C CA . SER A 1 84 ? -0.255 2.968 -0.521 1.00 88.06 84 SER A CA 1
ATOM 659 C C . SER A 1 84 ? -0.578 1.810 -1.475 1.00 88.06 84 SER A C 1
ATOM 661 O O . SER A 1 84 ? 0.336 1.125 -1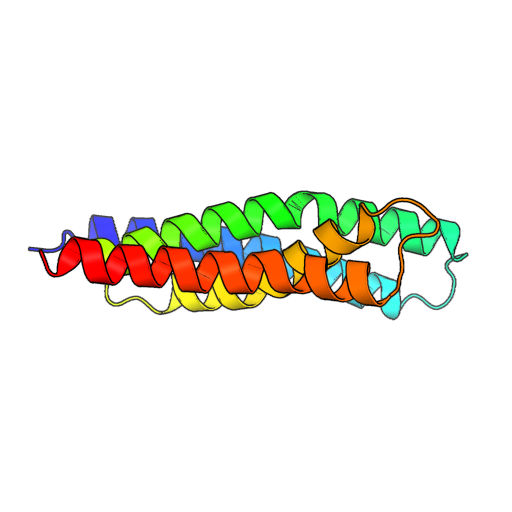.936 1.00 88.06 84 SER A O 1
ATOM 663 N N . ILE A 1 85 ? -1.851 1.611 -1.843 1.00 91.00 85 ILE A N 1
ATOM 664 C CA . ILE A 1 85 ? -2.264 0.590 -2.824 1.00 91.00 85 ILE A CA 1
ATOM 665 C C . ILE A 1 85 ? -1.539 0.751 -4.175 1.00 91.00 85 ILE A C 1
ATOM 667 O O . ILE A 1 85 ? -0.940 -0.228 -4.627 1.00 91.00 85 ILE A O 1
ATOM 671 N N . PRO A 1 86 ? -1.521 1.935 -4.826 1.00 88.06 86 PRO A N 1
ATOM 672 C CA . PRO A 1 86 ? -0.888 2.074 -6.135 1.00 88.06 86 PRO A C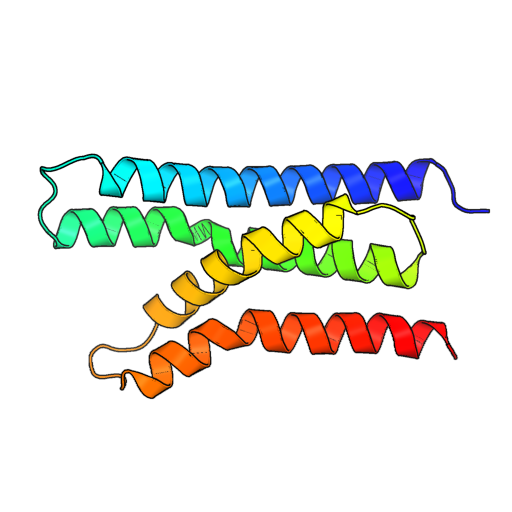A 1
ATOM 673 C C . PRO A 1 86 ? 0.622 1.840 -6.078 1.00 88.06 86 PRO A C 1
ATOM 675 O O . PRO A 1 86 ? 1.178 1.214 -6.974 1.00 88.06 86 PRO A O 1
ATOM 678 N N . THR A 1 87 ? 1.297 2.303 -5.021 1.00 86.94 87 THR A N 1
ATOM 679 C CA . THR A 1 87 ? 2.755 2.159 -4.900 1.00 86.94 87 THR A CA 1
ATOM 680 C C . THR A 1 87 ? 3.156 0.707 -4.666 1.00 86.94 87 THR A C 1
ATOM 682 O O . THR A 1 87 ? 4.120 0.235 -5.270 1.00 86.94 87 THR A O 1
ATOM 685 N N . CYS A 1 88 ? 2.390 -0.036 -3.862 1.00 89.75 88 CYS A N 1
ATOM 686 C CA . CYS A 1 88 ? 2.587 -1.473 -3.695 1.00 89.75 88 CYS A CA 1
ATOM 687 C C . CYS A 1 88 ? 2.234 -2.256 -4.971 1.00 89.75 88 CYS A C 1
ATOM 689 O O . CYS A 1 88 ? 2.923 -3.219 -5.304 1.00 89.75 88 CYS A O 1
ATOM 691 N N . GLY A 1 89 ? 1.196 -1.838 -5.704 1.00 87.38 89 GLY A N 1
ATOM 692 C CA . GLY A 1 89 ? 0.807 -2.439 -6.982 1.00 87.38 89 GLY A CA 1
ATOM 693 C C . GLY A 1 89 ? 1.895 -2.290 -8.043 1.00 87.38 89 GLY A C 1
ATOM 694 O O . GLY A 1 89 ? 2.257 -3.268 -8.695 1.00 87.38 89 GLY A O 1
ATOM 695 N N . VAL A 1 90 ? 2.483 -1.093 -8.166 1.00 86.06 90 VAL A N 1
ATOM 696 C CA . VAL A 1 90 ? 3.643 -0.865 -9.041 1.00 86.06 90 VAL A CA 1
ATOM 697 C C . VAL A 1 90 ? 4.818 -1.726 -8.596 1.00 86.06 90 VAL A C 1
ATOM 699 O O . VAL A 1 90 ? 5.340 -2.472 -9.416 1.00 86.06 90 VAL A O 1
ATOM 702 N N . TRP A 1 91 ? 5.198 -1.697 -7.313 1.00 89.12 91 TRP A N 1
ATOM 703 C CA . TRP A 1 91 ? 6.298 -2.527 -6.801 1.00 89.12 91 TRP A CA 1
ATOM 704 C C . TRP A 1 91 ? 6.136 -4.004 -7.176 1.00 89.12 91 TRP A C 1
ATOM 706 O O . TRP A 1 91 ? 7.091 -4.652 -7.602 1.00 89.12 91 TRP A O 1
ATOM 716 N N . LEU A 1 92 ? 4.919 -4.530 -7.043 1.00 88.06 92 LEU A N 1
ATOM 717 C CA . LEU A 1 92 ? 4.625 -5.925 -7.323 1.00 88.06 92 LEU A CA 1
ATOM 718 C C . LEU A 1 92 ? 4.688 -6.230 -8.830 1.00 88.06 92 LEU A C 1
ATOM 720 O O . LEU A 1 92 ? 5.282 -7.231 -9.227 1.00 88.06 92 LEU A O 1
ATOM 724 N N . ALA A 1 93 ? 4.159 -5.341 -9.675 1.00 86.00 93 ALA A N 1
ATOM 725 C CA . ALA A 1 93 ? 4.254 -5.463 -11.131 1.00 86.00 93 ALA A CA 1
ATOM 726 C C . ALA A 1 93 ? 5.710 -5.399 -11.634 1.00 86.00 93 ALA A C 1
ATOM 728 O O . ALA A 1 93 ? 6.071 -6.105 -12.573 1.00 86.00 93 ALA A O 1
ATOM 729 N N . GLN A 1 94 ? 6.571 -4.614 -10.978 1.00 83.06 94 GLN A N 1
ATOM 730 C CA . GLN A 1 94 ? 7.999 -4.491 -11.300 1.00 83.06 94 GLN A CA 1
ATOM 731 C C . GLN A 1 94 ? 8.821 -5.755 -10.988 1.00 83.06 94 GLN A C 1
ATOM 733 O O . GLN A 1 94 ? 9.949 -5.883 -11.460 1.00 83.06 94 GLN A O 1
ATOM 738 N N . ARG A 1 95 ? 8.290 -6.685 -10.185 1.00 84.81 95 ARG A N 1
ATOM 739 C CA . ARG A 1 95 ? 8.963 -7.944 -9.815 1.00 84.81 95 ARG A CA 1
ATOM 740 C C . ARG A 1 95 ? 8.711 -9.084 -10.796 1.00 84.81 95 ARG A C 1
ATOM 742 O O . ARG A 1 95 ? 9.270 -10.166 -10.613 1.00 84.81 95 ARG A O 1
ATOM 749 N N . LEU A 1 96 ? 7.880 -8.864 -11.810 1.00 84.12 96 LEU A N 1
ATOM 750 C CA . LEU A 1 96 ? 7.624 -9.865 -12.832 1.00 84.12 96 LEU A CA 1
ATOM 751 C C . LEU A 1 96 ? 8.873 -10.108 -13.696 1.00 84.12 96 LEU A C 1
ATOM 753 O O . LEU A 1 96 ? 9.627 -9.173 -13.969 1.00 84.12 96 LEU A O 1
ATOM 757 N N . PRO A 1 97 ? 9.109 -11.357 -14.134 1.00 81.06 97 PRO A N 1
ATOM 758 C CA . PRO A 1 97 ? 10.240 -11.677 -14.992 1.00 81.06 97 PRO A CA 1
ATOM 759 C C . PRO A 1 97 ? 10.143 -10.958 -16.344 1.00 81.06 97 PRO A C 1
ATOM 761 O O . PRO A 1 97 ? 9.054 -10.743 -16.881 1.00 81.06 97 PRO A O 1
ATOM 764 N N . ASN A 1 98 ? 11.303 -10.640 -16.924 1.00 75.56 98 ASN A N 1
ATOM 765 C CA . ASN A 1 98 ? 11.394 -10.076 -18.270 1.00 75.56 98 ASN A CA 1
ATOM 766 C C . ASN A 1 98 ? 10.743 -11.040 -19.276 1.00 75.56 98 ASN A C 1
ATOM 768 O O . ASN A 1 98 ? 11.180 -12.180 -19.412 1.00 75.56 98 ASN A O 1
ATOM 772 N N . GLY A 1 99 ? 9.686 -10.585 -19.954 1.00 73.94 99 GLY A N 1
ATOM 773 C CA . GLY A 1 99 ? 8.854 -11.413 -20.837 1.00 73.94 99 GLY A CA 1
ATOM 774 C C . GLY A 1 99 ? 7.462 -11.737 -20.283 1.00 73.94 99 GLY A C 1
ATOM 775 O O . GLY A 1 99 ? 6.661 -12.353 -20.986 1.00 73.94 99 GLY A O 1
ATOM 776 N N . ALA A 1 100 ? 7.136 -11.305 -19.060 1.00 81.44 100 ALA A N 1
ATOM 777 C CA . ALA A 1 100 ? 5.766 -11.347 -18.561 1.00 81.44 100 ALA A CA 1
ATOM 778 C C . ALA A 1 100 ? 4.832 -10.506 -19.447 1.00 81.44 100 ALA A C 1
ATOM 780 O O . ALA A 1 100 ? 5.180 -9.413 -19.899 1.00 81.44 100 ALA A O 1
ATOM 781 N N . SER A 1 101 ? 3.628 -11.022 -19.697 1.00 86.75 101 SER A N 1
ATOM 782 C CA . SER A 1 101 ? 2.636 -10.315 -20.504 1.00 86.75 101 SER A CA 1
ATOM 783 C C . SER A 1 101 ? 2.142 -9.052 -19.795 1.00 86.75 101 SER A C 1
ATOM 785 O O . SER A 1 101 ? 2.064 -8.994 -18.565 1.00 86.75 101 SER A O 1
ATOM 787 N N . LEU A 1 102 ? 1.720 -8.055 -20.578 1.00 82.12 102 LEU A N 1
ATOM 788 C CA . LEU A 1 102 ? 1.097 -6.841 -20.045 1.00 82.12 102 LEU A CA 1
ATOM 789 C C . LEU A 1 102 ? -0.112 -7.171 -19.151 1.00 82.12 102 LEU A C 1
ATOM 791 O O . LEU A 1 102 ? -0.287 -6.565 -18.099 1.00 82.12 102 LEU A O 1
ATOM 795 N N . GLY A 1 103 ? -0.907 -8.177 -19.532 1.00 86.56 103 GLY A N 1
ATOM 796 C CA . GLY A 1 103 ? -2.042 -8.644 -18.734 1.00 86.56 103 GLY A CA 1
ATOM 797 C C . GLY A 1 103 ? -1.629 -9.163 -17.355 1.00 86.56 103 GLY A C 1
ATOM 798 O O . GLY A 1 103 ? -2.314 -8.894 -16.371 1.00 86.56 103 GLY A O 1
ATOM 799 N N . MET A 1 104 ? -0.478 -9.834 -17.255 1.00 83.31 104 MET A N 1
ATOM 800 C CA . MET A 1 104 ? 0.073 -10.272 -15.973 1.00 83.31 104 MET A CA 1
ATOM 801 C C . MET A 1 104 ? 0.513 -9.071 -15.125 1.00 83.31 104 MET A C 1
ATOM 803 O O . MET A 1 104 ? 0.159 -9.000 -13.955 1.00 83.31 104 MET A O 1
ATOM 807 N N . ALA A 1 105 ? 1.192 -8.079 -15.705 1.00 83.38 105 ALA A N 1
ATOM 808 C CA . ALA A 1 105 ? 1.566 -6.859 -14.980 1.00 83.38 105 ALA A CA 1
ATOM 809 C C . ALA A 1 105 ? 0.349 -6.106 -14.422 1.00 83.38 105 ALA A C 1
ATOM 811 O O . ALA A 1 105 ? 0.345 -5.707 -13.257 1.00 83.38 105 ALA A O 1
ATOM 812 N N . VAL A 1 106 ? -0.712 -5.985 -15.222 1.00 85.50 106 VAL A N 1
ATOM 813 C CA . VAL A 1 106 ? -1.979 -5.376 -14.796 1.00 85.50 106 VAL A CA 1
ATOM 814 C C . VAL A 1 106 ? -2.633 -6.192 -13.682 1.00 85.50 106 VAL A C 1
ATOM 816 O O . VAL A 1 106 ? -3.063 -5.621 -12.684 1.00 85.50 106 VAL A O 1
ATOM 819 N N . PHE A 1 107 ? -2.669 -7.522 -13.798 1.00 86.19 107 PHE A N 1
ATOM 820 C CA . PHE A 1 107 ? -3.214 -8.382 -12.747 1.00 86.19 107 PHE A CA 1
ATOM 821 C C . PHE A 1 107 ? -2.490 -8.174 -11.411 1.00 86.19 107 PHE A C 1
ATOM 823 O O . PHE A 1 107 ? -3.140 -7.924 -10.396 1.00 86.19 107 PHE A O 1
ATOM 830 N N . PHE A 1 108 ? -1.153 -8.195 -11.412 1.00 86.31 108 PHE A N 1
ATOM 831 C CA . PHE A 1 108 ? -0.359 -7.995 -10.196 1.00 86.31 108 PHE A CA 1
ATOM 832 C C . PHE A 1 108 ? -0.519 -6.581 -9.618 1.00 86.31 108 PHE A C 1
ATOM 834 O O . PHE A 1 108 ? -0.563 -6.430 -8.400 1.00 86.31 108 PHE A O 1
ATOM 841 N N . PHE A 1 109 ? -0.715 -5.558 -10.454 1.00 87.31 109 PHE A N 1
ATOM 842 C CA . PHE A 1 109 ? -1.013 -4.202 -9.984 1.00 87.31 109 PHE A CA 1
ATOM 843 C C . PHE A 1 109 ? -2.291 -4.131 -9.126 1.00 87.31 109 PHE A C 1
ATOM 845 O O . PHE A 1 109 ? -2.331 -3.386 -8.147 1.00 87.31 109 PHE A O 1
ATOM 852 N N . PHE A 1 110 ? -3.318 -4.928 -9.442 1.00 88.94 110 PHE A N 1
ATOM 853 C CA . PHE A 1 110 ? -4.591 -4.930 -8.709 1.00 88.94 110 PHE A CA 1
ATOM 854 C C . PHE A 1 110 ? -4.613 -5.824 -7.460 1.00 88.94 110 PHE A C 1
ATOM 856 O O . PHE A 1 110 ? -5.522 -5.681 -6.639 1.00 88.94 110 PHE A O 1
ATOM 863 N N . ILE A 1 111 ? -3.627 -6.708 -7.259 1.00 90.56 111 ILE A N 1
ATOM 864 C CA . ILE A 1 111 ? -3.591 -7.630 -6.105 1.00 90.56 111 ILE A CA 1
ATOM 865 C C . ILE A 1 111 ? -3.712 -6.898 -4.752 1.00 90.56 111 ILE A C 1
ATOM 867 O O . ILE A 1 111 ? -4.526 -7.332 -3.929 1.00 90.56 111 ILE A O 1
ATOM 871 N N . PRO A 1 112 ? -2.985 -5.791 -4.487 1.00 89.25 112 PRO A N 1
ATOM 872 C CA . PRO A 1 112 ? -3.125 -5.056 -3.228 1.00 89.25 112 PRO A CA 1
ATOM 873 C C . PRO A 1 112 ? -4.534 -4.476 -3.032 1.00 89.25 112 PRO A C 1
ATOM 875 O O . PRO A 1 112 ? -5.075 -4.515 -1.929 1.00 89.25 112 PRO A O 1
ATOM 878 N N . ALA A 1 113 ? -5.184 -4.004 -4.099 1.00 89.44 113 ALA A N 1
ATOM 879 C CA . ALA A 1 113 ? -6.545 -3.474 -4.015 1.00 89.44 113 ALA A CA 1
ATOM 880 C C . ALA A 1 113 ? -7.557 -4.577 -3.664 1.00 89.44 113 ALA A C 1
ATOM 882 O O . ALA A 1 113 ? -8.364 -4.414 -2.750 1.00 89.44 113 ALA A O 1
ATOM 883 N N . ILE A 1 114 ? -7.469 -5.726 -4.342 1.00 90.56 114 ILE A N 1
ATOM 884 C CA . ILE A 1 114 ? -8.344 -6.884 -4.101 1.00 90.56 114 ILE A CA 1
ATOM 885 C C . ILE A 1 114 ? -8.160 -7.401 -2.669 1.00 90.56 114 ILE A C 1
ATOM 887 O O . ILE A 1 114 ? -9.137 -7.615 -1.952 1.00 90.56 114 ILE A O 1
ATOM 891 N N . SER A 1 115 ? -6.906 -7.540 -2.232 1.00 91.00 115 SER A N 1
ATOM 892 C CA . SER A 1 115 ? -6.560 -8.007 -0.884 1.00 91.00 115 SER A CA 1
ATOM 893 C C . SER A 1 115 ? -7.084 -7.058 0.195 1.00 91.00 115 SER A C 1
ATOM 895 O O . SER A 1 115 ? -7.630 -7.509 1.200 1.00 91.00 115 SER A O 1
ATOM 897 N N . SER A 1 116 ? -6.978 -5.746 -0.038 1.00 91.69 116 SER A N 1
ATOM 898 C CA . SER A 1 116 ? -7.525 -4.717 0.851 1.00 91.69 116 SER A CA 1
ATOM 899 C C . SER A 1 116 ? -9.034 -4.840 1.003 1.00 91.69 116 SER A C 1
ATOM 901 O O . SER A 1 116 ? -9.536 -4.905 2.121 1.00 91.69 116 SER A O 1
ATOM 903 N N . VAL A 1 117 ? -9.768 -4.917 -0.109 1.00 90.62 117 VAL A N 1
ATOM 904 C CA . VAL A 1 117 ? -11.232 -5.043 -0.079 1.00 90.62 117 VAL A CA 1
ATOM 905 C C . VAL A 1 117 ? -11.649 -6.307 0.667 1.00 90.62 117 VAL A C 1
ATOM 907 O O . VAL A 1 117 ? -12.517 -6.236 1.536 1.00 90.62 117 VAL A O 1
ATOM 910 N N . PHE A 1 118 ? -11.005 -7.440 0.379 1.00 91.31 118 PHE A N 1
ATOM 911 C CA . PHE A 1 118 ? -11.313 -8.713 1.026 1.00 91.31 118 PHE A CA 1
ATOM 912 C C . PHE A 1 118 ? -11.058 -8.679 2.539 1.00 91.31 118 PHE A C 1
ATOM 914 O O . PHE A 1 118 ? -11.924 -9.074 3.316 1.00 91.31 118 PHE A O 1
ATOM 921 N N . LEU A 1 119 ? -9.906 -8.163 2.978 1.00 89.44 119 LEU A N 1
ATOM 922 C CA . LEU A 1 119 ? -9.553 -8.109 4.400 1.00 89.44 119 LEU A CA 1
ATOM 923 C C . LEU A 1 119 ? -10.403 -7.111 5.185 1.00 89.44 119 LEU A C 1
ATOM 925 O O . LEU A 1 119 ? -10.825 -7.413 6.299 1.00 89.44 119 LEU A O 1
ATOM 929 N N . LEU A 1 120 ? -10.699 -5.943 4.613 1.00 89.88 120 LEU A N 1
ATOM 930 C CA . LEU A 1 120 ? -11.591 -4.971 5.250 1.00 89.88 120 LEU A CA 1
ATOM 931 C C . LEU A 1 120 ? -13.037 -5.478 5.296 1.00 89.88 120 LEU A C 1
ATOM 933 O O . LEU A 1 120 ? -13.748 -5.214 6.265 1.00 89.88 120 LEU A O 1
ATOM 937 N N . TRP A 1 121 ? -13.478 -6.225 4.280 1.00 91.31 121 TRP A N 1
ATOM 938 C CA . TRP A 1 121 ? -14.761 -6.924 4.318 1.00 91.31 121 TRP A CA 1
ATOM 939 C C . TRP A 1 121 ? -14.786 -7.975 5.431 1.00 91.31 121 TRP A C 1
ATOM 941 O O . TRP A 1 121 ? -15.718 -7.978 6.233 1.00 91.31 121 TRP A O 1
ATOM 951 N N . LEU A 1 122 ? -13.735 -8.791 5.550 1.00 89.25 122 LEU A N 1
ATOM 952 C CA . LEU A 1 122 ? -13.601 -9.782 6.618 1.00 89.25 122 LEU A CA 1
ATOM 953 C C . LEU A 1 122 ? -13.625 -9.125 8.006 1.00 89.25 122 LEU A C 1
ATOM 955 O O . LEU A 1 122 ? -14.338 -9.595 8.884 1.00 89.25 122 LEU A O 1
ATOM 959 N N . ALA A 1 123 ? -12.940 -7.992 8.187 1.00 86.94 123 ALA A N 1
ATOM 960 C CA . ALA A 1 123 ? -12.983 -7.209 9.425 1.00 86.94 123 ALA A CA 1
ATOM 961 C C . ALA A 1 123 ? -14.413 -6.794 9.806 1.00 86.94 123 ALA A C 1
ATOM 963 O O . ALA A 1 123 ? -14.798 -6.865 10.972 1.00 86.94 123 ALA A O 1
ATOM 964 N N . ARG A 1 124 ? -15.212 -6.369 8.816 1.00 85.94 124 ARG A N 1
ATOM 965 C CA . ARG A 1 124 ? -16.617 -5.988 9.027 1.00 85.94 124 ARG A CA 1
ATOM 966 C C . ARG A 1 124 ? -17.487 -7.181 9.395 1.00 85.94 124 ARG A C 1
ATOM 968 O O . ARG A 1 124 ? -18.316 -7.051 10.288 1.00 85.94 124 ARG A O 1
ATOM 975 N N . VAL A 1 125 ? -17.315 -8.312 8.712 1.00 87.44 125 VAL A N 1
ATOM 976 C CA . VAL A 1 125 ? -18.107 -9.526 8.961 1.00 87.44 125 VAL A CA 1
ATOM 977 C C . VAL A 1 125 ? -17.777 -10.122 10.325 1.00 87.44 125 VAL A C 1
ATOM 979 O O . VAL A 1 125 ? -18.690 -10.407 11.089 1.00 87.44 125 VAL A O 1
ATOM 982 N N . SER A 1 126 ? -16.494 -10.243 10.673 1.00 83.88 126 SER A N 1
ATOM 983 C CA . SER A 1 126 ? -16.056 -10.781 11.970 1.00 83.88 126 SER A CA 1
ATOM 984 C C . SER A 1 126 ? -16.517 -9.951 13.161 1.00 83.88 126 SER A C 1
ATOM 986 O O . SER A 1 126 ? -16.579 -10.468 14.264 1.00 83.88 126 SER A O 1
ATOM 988 N N . LYS A 1 127 ? -16.823 -8.672 12.947 1.00 76.56 127 LYS A N 1
ATOM 989 C CA . LYS A 1 127 ? -17.397 -7.794 13.966 1.00 76.56 127 LYS A CA 1
ATOM 990 C C . LYS A 1 127 ? -18.916 -7.961 14.120 1.00 76.56 127 LYS A C 1
ATOM 992 O O . LYS A 1 127 ? -19.463 -7.607 15.157 1.00 76.56 127 LYS A O 1
ATOM 997 N N . ALA A 1 128 ? -19.616 -8.395 13.072 1.00 68.56 128 ALA A N 1
ATOM 998 C CA . ALA A 1 128 ? -21.071 -8.549 13.097 1.00 68.56 128 ALA A CA 1
ATOM 999 C C . ALA A 1 128 ? -21.530 -9.825 13.830 1.00 68.56 128 ALA A C 1
ATOM 1001 O O . ALA A 1 128 ? -22.706 -9.917 14.182 1.00 68.56 128 ALA A O 1
ATOM 1002 N N . ASN A 1 129 ? -20.610 -10.772 14.034 1.00 60.50 129 ASN A N 1
ATOM 1003 C CA . ASN A 1 129 ? -20.788 -11.994 14.820 1.00 60.50 129 ASN A CA 1
ATOM 1004 C C . ASN A 1 129 ? -20.218 -11.820 16.228 1.00 60.50 129 ASN A C 1
ATOM 1006 O O . ASN A 1 129 ? -20.793 -12.431 17.153 1.00 60.50 129 ASN A O 1
#